Protein AF-A0A843KDJ3-F1 (afdb_monomer)

Radius of gyration: 15.64 Å; Cα contacts (8 Å, |Δi|>4): 284; chains: 1; bounding box: 40×39×41 Å

Nearest PDB structures (foldseek):
  7rrm-assembly2_B-2  TM=6.024E-01  e=5.626E-03  Homo sapiens
  3afg-assembly2_B  TM=5.217E-01  e=8.718E-03  Thermococcus kodakarensis
  7wim-assembly3_N  TM=4.306E-01  e=3.071E-02  Arabidopsis thaliana
  6q67-assembly1_A  TM=4.105E-01  e=1.770E-01  Sus scrofa
  6hmv-assembly1_A  TM=2.106E-01  e=2.204E-01  Homo sapiens

Sequence (129 aa):
MTEKIDWIVNAKVAGGPDVKAGDSLIVEAYDKIDVSVPKNGNIDVDLQPGALSQVYFLLISASDKSMYSNLTYKPLNGDSIKLDAPLILIGNGAISLLTSANKINFANASTTDDADLSILIGRKAVVPP

Foldseek 3Di:
DWDKDWDKDWDDDVVDDIDIDIDIATFPDKDKDKDWADAQGKDKDQRDPDWLLFWFKKKKAWPDLVQLVFKWKAAPPGDIGRSNGIDIAGGPVSSCVNPRGSMMMMHGNHNPDIIIMIMMIGTHDPPDD

Mean predicted aligned error: 5.52 Å

Structure (mmCIF, N/CA/C/O backbone):
data_AF-A0A843KDJ3-F1
#
_entry.id   AF-A0A843KDJ3-F1
#
loop_
_atom_site.group_PDB
_atom_site.id
_atom_site.type_symbol
_atom_site.label_atom_id
_atom_site.label_alt_id
_atom_site.label_comp_id
_atom_site.label_asym_id
_atom_site.label_entity_id
_atom_site.label_seq_id
_atom_site.pdbx_PDB_ins_code
_atom_site.Cartn_x
_atom_site.Cartn_y
_atom_site.Cartn_z
_atom_site.occupancy
_atom_site.B_iso_or_equiv
_atom_site.auth_seq_id
_atom_site.auth_comp_id
_atom_site.auth_asym_id
_atom_site.auth_atom_id
_atom_site.pdbx_PDB_model_num
ATOM 1 N N . MET A 1 1 ? -4.714 4.151 25.257 1.00 59.78 1 MET A N 1
ATOM 2 C CA . MET A 1 1 ? -5.023 5.528 24.820 1.00 59.78 1 MET A CA 1
ATOM 3 C C . MET A 1 1 ? -5.650 5.413 23.451 1.00 59.78 1 MET A C 1
ATOM 5 O O . MET A 1 1 ? -5.253 4.527 22.711 1.00 59.78 1 MET A O 1
ATOM 9 N N . THR A 1 2 ? -6.665 6.215 23.158 1.00 67.88 2 THR A N 1
ATOM 10 C CA . THR A 1 2 ? -7.298 6.214 21.840 1.00 67.88 2 THR A CA 1
ATOM 11 C C . THR A 1 2 ? -6.446 7.055 20.898 1.00 67.88 2 THR A C 1
ATOM 13 O O . THR A 1 2 ? -6.212 8.227 21.182 1.00 67.88 2 THR A O 1
ATOM 16 N N . GLU A 1 3 ? -5.971 6.456 19.814 1.00 84.12 3 GLU A N 1
ATOM 17 C CA . GLU A 1 3 ? -5.159 7.103 18.785 1.00 84.12 3 GLU A CA 1
ATOM 18 C C . GLU A 1 3 ? -6.050 7.562 17.619 1.00 84.12 3 GLU A C 1
ATOM 20 O O . GLU A 1 3 ? -7.211 7.151 17.486 1.00 84.12 3 GLU A O 1
ATOM 25 N N . LYS A 1 4 ? -5.524 8.438 16.759 1.00 87.94 4 LYS A N 1
ATOM 26 C CA . LYS A 1 4 ? -6.282 9.014 15.642 1.00 87.94 4 LYS A CA 1
ATOM 27 C C . LYS A 1 4 ? -5.456 9.044 14.361 1.00 87.94 4 LYS A C 1
ATOM 29 O O . LYS A 1 4 ? -4.325 9.520 14.367 1.00 87.94 4 LYS A O 1
ATOM 34 N N . ILE A 1 5 ? -6.049 8.589 13.259 1.00 88.56 5 ILE A N 1
ATOM 35 C CA . ILE A 1 5 ? -5.510 8.756 11.906 1.00 88.56 5 ILE A CA 1
ATOM 36 C C . ILE A 1 5 ? -6.409 9.726 11.151 1.00 88.56 5 ILE A C 1
ATOM 38 O O . ILE A 1 5 ? -7.569 9.424 10.879 1.00 88.56 5 ILE A O 1
ATOM 42 N N . ASP A 1 6 ? -5.856 10.878 10.792 1.00 92.25 6 ASP A N 1
ATOM 43 C CA . ASP A 1 6 ? -6.492 11.833 9.891 1.00 92.25 6 ASP A CA 1
ATOM 44 C C . ASP A 1 6 ? -6.019 11.567 8.462 1.00 92.25 6 ASP A C 1
ATOM 46 O O . ASP A 1 6 ? -4.819 11.615 8.182 1.00 92.25 6 ASP A O 1
ATOM 50 N N . TRP A 1 7 ? -6.948 11.266 7.552 1.00 92.25 7 TRP A N 1
ATOM 51 C CA . TRP A 1 7 ? -6.625 10.968 6.157 1.00 92.25 7 TRP A CA 1
ATOM 52 C C . TRP A 1 7 ? -7.368 11.899 5.204 1.00 92.25 7 TRP A C 1
ATOM 54 O O . TRP A 1 7 ? -8.517 12.274 5.433 1.00 92.25 7 TRP A O 1
ATOM 64 N N . ILE A 1 8 ? -6.697 12.269 4.113 1.00 94.06 8 ILE A N 1
ATOM 65 C CA . ILE A 1 8 ? -7.254 13.087 3.035 1.00 94.06 8 ILE A CA 1
ATOM 66 C C . ILE A 1 8 ? -6.733 12.540 1.706 1.00 94.06 8 ILE A C 1
ATOM 68 O O . ILE A 1 8 ? -5.526 12.430 1.499 1.00 94.06 8 ILE A O 1
ATOM 72 N N . VAL A 1 9 ? -7.647 12.246 0.788 1.00 92.62 9 VAL A N 1
ATOM 73 C CA . VAL A 1 9 ? -7.370 11.939 -0.616 1.00 92.62 9 VAL A CA 1
ATOM 74 C C . VAL A 1 9 ? -7.901 13.080 -1.470 1.00 92.62 9 VAL A C 1
ATOM 76 O O . VAL A 1 9 ? -9.034 13.534 -1.309 1.00 92.62 9 VAL A O 1
ATOM 79 N N . ASN A 1 10 ? -7.067 13.551 -2.389 1.00 94.88 10 ASN A N 1
ATOM 80 C CA . ASN A 1 10 ? -7.374 14.669 -3.266 1.00 94.88 10 ASN A CA 1
ATOM 81 C C . ASN A 1 10 ? -6.980 14.305 -4.697 1.00 94.88 10 ASN A C 1
ATOM 83 O O . ASN A 1 10 ? -5.792 14.218 -5.011 1.00 94.88 10 ASN A O 1
ATOM 87 N N . ALA A 1 11 ? -7.978 14.086 -5.546 1.00 93.44 11 ALA A N 1
ATOM 88 C CA . ALA A 1 11 ? -7.801 13.781 -6.955 1.00 93.44 11 ALA A CA 1
ATOM 89 C C . ALA A 1 11 ? -8.204 15.002 -7.785 1.00 93.44 11 ALA A C 1
ATOM 91 O O . ALA A 1 11 ? -9.360 15.428 -7.770 1.00 93.44 11 ALA A O 1
ATOM 92 N N . LYS A 1 12 ? -7.240 15.562 -8.520 1.00 96.06 12 LYS A N 1
ATOM 93 C CA . LYS A 1 12 ? -7.453 16.73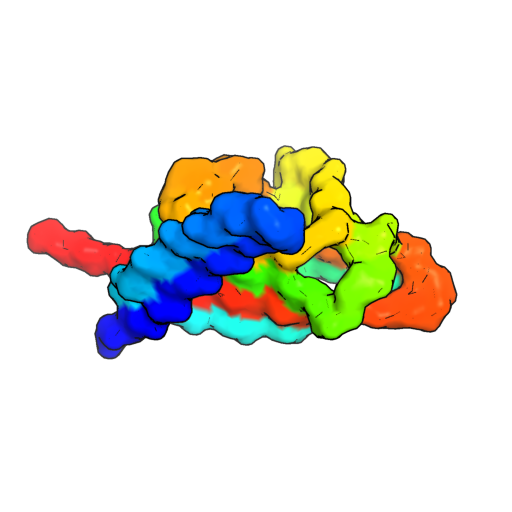8 -9.367 1.00 96.06 12 LYS A CA 1
ATOM 94 C C . LYS A 1 12 ? -7.145 16.422 -10.813 1.00 96.06 12 LYS A C 1
ATOM 96 O O . LYS A 1 12 ? -6.046 15.970 -11.129 1.00 96.06 12 LYS A O 1
ATOM 101 N N . VAL A 1 13 ? -8.088 16.738 -11.688 1.00 95.25 13 VAL A N 1
ATOM 102 C CA . VAL A 1 13 ? -7.870 16.704 -13.133 1.00 95.25 13 VAL A CA 1
ATOM 103 C C . VAL A 1 13 ? -7.454 18.101 -13.590 1.00 95.25 13 VAL A C 1
ATOM 105 O O . VAL A 1 13 ? -8.107 19.088 -13.251 1.00 95.25 13 VAL A O 1
ATOM 108 N N . ALA A 1 14 ? -6.362 18.210 -14.350 1.00 95.12 14 ALA A N 1
ATOM 109 C CA . ALA A 1 14 ? -5.911 19.493 -14.887 1.00 95.12 14 ALA A CA 1
ATOM 110 C C . ALA A 1 14 ? -7.001 20.117 -15.781 1.00 95.12 14 ALA A C 1
ATOM 112 O O . ALA A 1 14 ? -7.440 19.496 -16.745 1.00 95.12 14 ALA A O 1
ATOM 113 N N . GLY A 1 15 ? -7.458 21.328 -15.438 1.00 94.19 15 GLY A N 1
ATOM 114 C CA . GLY A 1 15 ? -8.568 22.003 -16.128 1.00 94.19 15 GLY A CA 1
ATOM 115 C C . GLY A 1 15 ? -9.948 21.373 -15.897 1.00 94.19 15 GLY A C 1
ATOM 116 O O . GLY A 1 15 ? -10.897 21.720 -16.594 1.00 94.19 15 GLY A O 1
ATOM 117 N N . GLY A 1 16 ? -10.063 20.446 -14.944 1.00 93.00 16 GLY A N 1
ATOM 118 C CA . GLY A 1 16 ? -11.264 19.660 -14.696 1.00 93.00 16 GLY A CA 1
ATOM 119 C C . GLY A 1 16 ? -11.673 19.628 -13.219 1.00 93.00 16 GLY A C 1
ATOM 120 O O . GLY A 1 16 ? -11.318 20.528 -12.453 1.00 93.00 16 GLY A O 1
ATOM 121 N N . PRO A 1 17 ? -12.456 18.610 -12.815 1.00 94.31 17 PRO A N 1
ATOM 122 C CA . PRO A 1 17 ? -12.980 18.508 -11.460 1.00 94.31 17 PRO A CA 1
ATOM 123 C C . PRO A 1 17 ? -11.894 18.234 -10.411 1.00 94.31 17 PRO A C 1
ATOM 125 O O . PRO A 1 17 ? -10.859 17.614 -10.673 1.00 94.31 17 PRO A O 1
ATOM 128 N N . ASP A 1 18 ? -12.192 18.688 -9.196 1.00 96.56 18 ASP A N 1
ATOM 129 C CA . ASP A 1 18 ? -11.436 18.455 -7.968 1.00 96.56 18 ASP A CA 1
ATOM 130 C C . ASP A 1 18 ? -12.329 17.622 -7.037 1.00 96.56 18 ASP A C 1
ATOM 132 O O . ASP A 1 18 ? -13.387 18.090 -6.605 1.00 96.56 18 ASP A O 1
ATOM 136 N N . VAL A 1 19 ? -11.936 16.371 -6.785 1.00 96.69 19 VAL A N 1
ATOM 137 C CA . VAL A 1 19 ? -12.658 15.444 -5.907 1.00 96.69 19 VAL A CA 1
ATOM 138 C C . VAL A 1 19 ? -11.815 15.190 -4.668 1.00 96.69 19 VAL A C 1
ATOM 140 O O . VAL A 1 19 ? -10.673 14.732 -4.752 1.00 96.69 19 VAL A O 1
ATOM 143 N N . LYS A 1 20 ? -12.404 15.459 -3.504 1.00 95.50 20 LYS A N 1
ATOM 144 C CA . LYS A 1 20 ? -11.772 15.262 -2.201 1.00 95.50 20 LYS A CA 1
ATOM 145 C C . LYS A 1 20 ? -12.603 14.328 -1.346 1.00 95.50 20 LYS A C 1
ATOM 147 O O . LYS A 1 20 ? -13.825 14.438 -1.308 1.00 95.50 20 LYS A O 1
ATOM 152 N N . ALA A 1 21 ? -11.911 13.466 -0.623 1.00 94.12 21 ALA A N 1
ATOM 153 C CA . ALA A 1 21 ? -12.461 12.664 0.454 1.00 94.12 21 ALA A CA 1
ATOM 154 C C . ALA A 1 21 ? -11.491 12.735 1.631 1.00 94.12 21 ALA A C 1
ATOM 156 O O . ALA A 1 21 ? -10.279 12.786 1.433 1.00 94.12 21 ALA A O 1
ATOM 157 N N . GLY A 1 22 ? -12.003 12.757 2.849 1.00 93.06 22 GLY A N 1
ATOM 158 C CA . GLY A 1 22 ? -11.171 12.759 4.040 1.00 93.06 22 GLY A CA 1
ATOM 159 C C . GLY A 1 22 ? -12.016 12.562 5.277 1.00 93.06 22 GL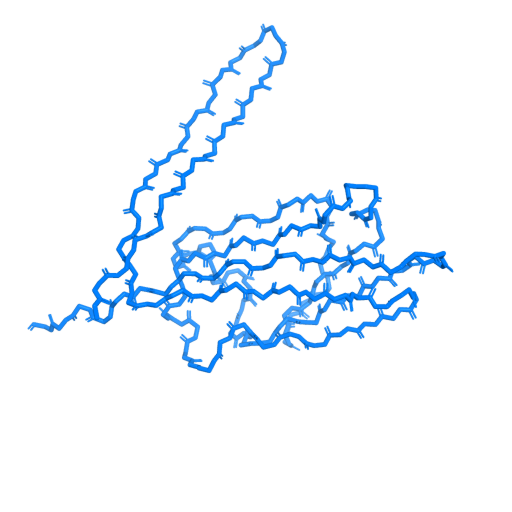Y A C 1
ATOM 160 O O . GLY A 1 22 ? -13.183 12.956 5.289 1.00 93.06 22 GLY A O 1
ATOM 161 N N . ASP A 1 23 ? -11.432 11.931 6.285 1.00 91.94 23 ASP A N 1
ATOM 162 C CA . ASP A 1 23 ? -12.088 11.677 7.561 1.00 91.94 23 ASP A CA 1
ATOM 163 C C . ASP A 1 23 ? -11.051 11.435 8.669 1.00 91.94 23 ASP A C 1
ATOM 165 O O . ASP A 1 23 ? -9.845 11.303 8.430 1.00 91.94 23 ASP A O 1
ATOM 169 N N . SER A 1 24 ? -11.550 11.362 9.894 1.00 89.94 24 SER A N 1
ATOM 170 C CA . SER A 1 24 ? -10.823 11.052 11.110 1.00 89.94 24 SER A CA 1
ATOM 171 C C . SER A 1 24 ? -11.170 9.645 11.588 1.00 89.94 24 SER A C 1
ATOM 173 O O . SER A 1 24 ? -12.286 9.382 12.034 1.00 89.94 24 SER A O 1
ATOM 175 N N . LEU A 1 25 ? -10.199 8.736 11.568 1.00 86.69 25 LEU A N 1
ATOM 176 C CA . LEU A 1 25 ? -10.364 7.379 12.078 1.00 86.69 25 LEU A CA 1
ATOM 177 C C . LEU A 1 25 ? -9.845 7.282 13.507 1.00 86.69 25 LEU A C 1
ATOM 179 O O . LEU A 1 25 ? -8.659 7.480 13.769 1.00 86.69 25 LEU A O 1
ATOM 183 N N . ILE A 1 26 ? -10.741 6.927 14.423 1.00 85.19 26 ILE A N 1
ATOM 184 C CA . ILE A 1 26 ? -10.370 6.528 15.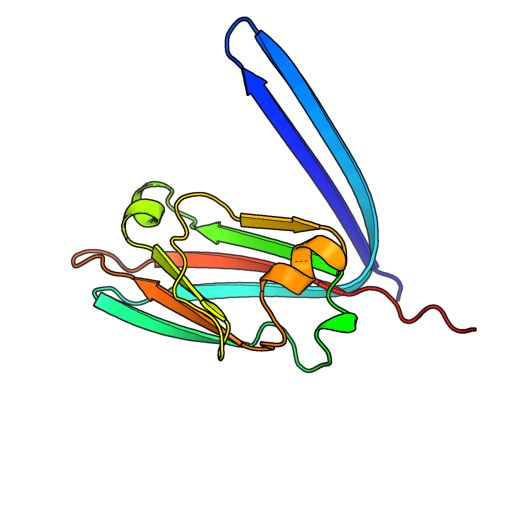777 1.00 85.19 26 ILE A CA 1
ATOM 185 C C . ILE A 1 26 ? -9.795 5.110 15.723 1.00 85.19 26 ILE A C 1
ATOM 187 O O . ILE A 1 26 ? -10.482 4.168 15.315 1.00 85.19 26 ILE A O 1
ATOM 191 N N . VAL A 1 27 ? -8.541 4.962 16.145 1.00 84.44 27 VAL A N 1
ATOM 192 C CA . VAL A 1 27 ? -7.815 3.690 16.149 1.00 84.44 27 VAL A CA 1
ATOM 193 C C . VAL A 1 27 ? -7.329 3.361 17.557 1.00 84.44 27 VAL A C 1
ATOM 195 O O . VAL A 1 27 ? -7.030 4.245 18.354 1.00 84.44 27 VAL A O 1
ATOM 198 N N . GLU A 1 28 ? -7.279 2.080 17.901 1.00 85.56 28 GLU A N 1
ATOM 199 C CA . GLU A 1 28 ? -6.691 1.653 19.181 1.00 85.56 28 GLU A CA 1
ATOM 200 C C . GLU A 1 28 ? -5.170 1.609 19.102 1.00 85.56 28 GLU A C 1
ATOM 202 O O . GLU A 1 28 ? -4.486 1.921 20.072 1.00 85.56 28 GLU A O 1
ATOM 207 N N . ALA A 1 29 ? -4.648 1.270 17.926 1.00 85.94 29 ALA A N 1
ATOM 208 C CA . ALA A 1 29 ? -3.231 1.329 17.648 1.00 85.94 29 ALA A CA 1
ATOM 209 C C . ALA A 1 29 ? -2.992 1.466 16.143 1.00 85.94 29 ALA A C 1
ATOM 211 O O . ALA A 1 29 ? -3.777 0.985 15.319 1.00 85.94 29 ALA A O 1
ATOM 212 N N . TYR A 1 30 ? -1.858 2.052 15.790 1.00 89.25 30 TYR A N 1
ATOM 213 C CA . TYR A 1 30 ? -1.352 2.111 14.426 1.00 89.25 30 TYR A CA 1
ATOM 214 C C . TYR A 1 30 ? 0.084 1.598 14.398 1.00 89.25 30 TYR A C 1
ATOM 216 O O . TYR A 1 30 ? 0.776 1.689 15.408 1.00 89.25 30 TYR A O 1
ATOM 224 N N . ASP A 1 31 ? 0.507 1.066 13.258 1.00 89.12 31 ASP A N 1
ATOM 225 C CA . ASP A 1 31 ? 1.901 0.705 13.009 1.00 89.12 31 ASP A CA 1
ATOM 226 C C . ASP A 1 31 ? 2.369 1.394 11.730 1.00 89.12 31 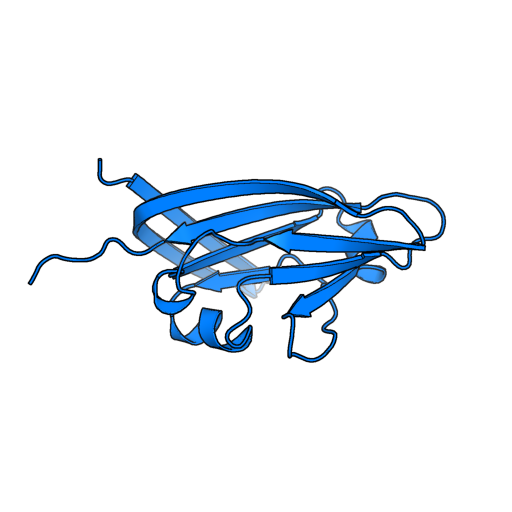ASP A C 1
ATOM 228 O O . ASP A 1 31 ? 1.637 1.450 10.737 1.00 89.12 31 ASP A O 1
ATOM 232 N N . LYS A 1 32 ? 3.601 1.903 11.755 1.00 92.62 32 LYS A N 1
ATOM 233 C CA . LYS A 1 32 ? 4.336 2.297 10.555 1.00 92.62 32 LYS A CA 1
ATOM 234 C C . LYS A 1 32 ? 5.486 1.322 10.374 1.00 92.62 32 LYS A C 1
ATOM 236 O O . LYS A 1 32 ? 6.310 1.176 11.274 1.00 92.62 32 LYS A O 1
ATOM 241 N N . ILE A 1 33 ? 5.532 0.679 9.219 1.00 93.56 33 ILE A N 1
ATOM 242 C CA . ILE A 1 33 ? 6.571 -0.272 8.852 1.00 93.56 33 ILE A CA 1
ATOM 243 C C . ILE A 1 33 ? 7.293 0.304 7.643 1.00 93.56 33 ILE A C 1
ATOM 245 O O . ILE A 1 33 ? 6.677 0.543 6.606 1.00 93.56 33 ILE A O 1
ATOM 249 N N . ASP A 1 34 ? 8.589 0.541 7.788 1.00 96.00 34 ASP A N 1
ATOM 250 C CA . ASP A 1 34 ? 9.460 0.896 6.675 1.00 96.00 34 ASP A CA 1
ATOM 251 C C . ASP A 1 34 ? 10.275 -0.347 6.309 1.00 96.00 34 ASP A C 1
ATOM 253 O O . ASP A 1 34 ? 10.911 -0.955 7.174 1.00 96.00 34 ASP A O 1
ATOM 257 N N . VAL A 1 35 ? 10.213 -0.760 5.045 1.00 95.25 35 VAL A N 1
ATOM 258 C CA . VAL A 1 35 ? 10.882 -1.971 4.553 1.00 95.25 35 VAL A CA 1
ATOM 259 C C . VAL A 1 35 ? 11.661 -1.665 3.288 1.00 95.25 35 VAL A C 1
ATOM 261 O O . VAL A 1 35 ? 11.204 -0.889 2.456 1.00 95.25 35 VAL A O 1
ATOM 264 N N . SER A 1 36 ? 12.810 -2.314 3.128 1.00 97.38 36 SER A N 1
ATOM 265 C CA . SER A 1 36 ? 13.585 -2.267 1.891 1.00 97.38 36 SER A CA 1
ATOM 266 C C . SER A 1 36 ? 13.446 -3.609 1.181 1.00 97.38 36 SER A C 1
ATOM 268 O O . SER A 1 36 ? 13.866 -4.644 1.706 1.00 97.38 36 SER A O 1
ATOM 270 N N . VAL A 1 37 ? 12.778 -3.613 0.027 1.00 97.44 37 VAL A N 1
ATOM 271 C CA . VAL A 1 37 ? 12.610 -4.805 -0.806 1.00 97.44 37 VAL A CA 1
ATOM 272 C C . VAL A 1 37 ? 13.840 -4.918 -1.706 1.00 97.44 37 VAL A C 1
ATOM 274 O O . VAL A 1 37 ? 14.009 -4.080 -2.602 1.00 97.44 37 VAL A O 1
ATOM 277 N N . PRO A 1 38 ? 14.697 -5.933 -1.505 1.00 97.81 38 PRO A N 1
ATOM 278 C CA . PRO A 1 38 ? 15.943 -6.040 -2.247 1.00 97.81 38 PRO A CA 1
ATOM 279 C C . PRO A 1 38 ? 15.673 -6.174 -3.745 1.00 97.81 38 PRO A C 1
ATOM 281 O O . PRO A 1 38 ? 14.692 -6.802 -4.161 1.00 97.81 38 PRO A O 1
ATOM 284 N N . LYS A 1 39 ? 16.554 -5.603 -4.563 1.00 97.31 39 LYS A N 1
ATOM 285 C CA . LYS A 1 39 ? 16.528 -5.750 -6.019 1.00 97.31 39 LYS A CA 1
ATOM 286 C C . LYS A 1 39 ? 16.529 -7.221 -6.425 1.00 97.31 39 LYS A C 1
ATOM 288 O O . LYS A 1 39 ? 17.242 -8.041 -5.842 1.00 97.31 39 LYS A O 1
ATOM 293 N N . ASN A 1 40 ? 15.748 -7.546 -7.450 1.00 96.62 40 ASN A N 1
ATOM 294 C CA . ASN A 1 40 ? 15.511 -8.907 -7.926 1.00 96.62 40 ASN A CA 1
ATOM 295 C C . ASN A 1 40 ? 15.181 -9.883 -6.778 1.00 96.62 40 ASN A C 1
ATOM 297 O O . ASN A 1 40 ? 15.680 -11.011 -6.728 1.00 96.62 40 ASN A O 1
ATOM 301 N N . GLY A 1 41 ? 14.390 -9.412 -5.818 1.00 96.62 41 GLY A N 1
ATOM 302 C CA . GLY A 1 41 ? 14.148 -10.097 -4.560 1.00 96.62 41 GLY A CA 1
ATOM 303 C C . GLY A 1 41 ? 12.749 -9.847 -4.022 1.00 96.62 41 GLY A C 1
ATOM 304 O O . GLY A 1 41 ? 11.9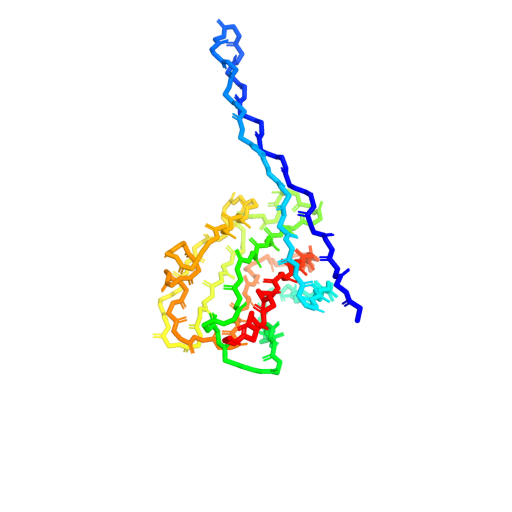22 -9.163 -4.629 1.00 96.62 41 GLY A O 1
ATOM 305 N N . ASN A 1 42 ? 12.470 -10.459 -2.877 1.00 96.75 42 ASN A N 1
ATOM 306 C CA . ASN A 1 42 ? 11.204 -10.318 -2.183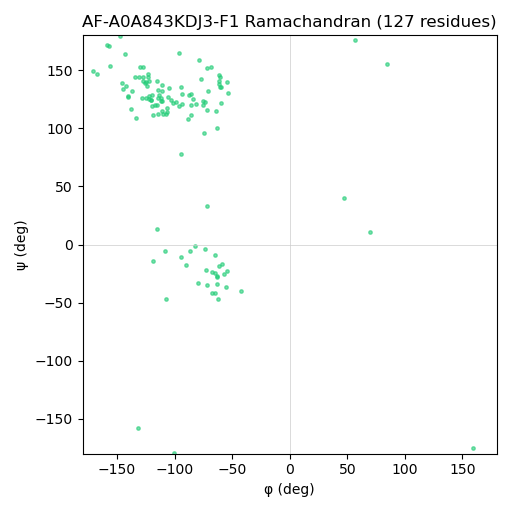 1.00 96.75 42 ASN A CA 1
ATOM 307 C C . ASN A 1 42 ? 11.405 -10.294 -0.667 1.00 96.75 42 ASN A C 1
ATOM 309 O O . ASN A 1 42 ? 12.466 -10.653 -0.155 1.00 96.75 42 ASN A O 1
ATOM 313 N N . ILE A 1 4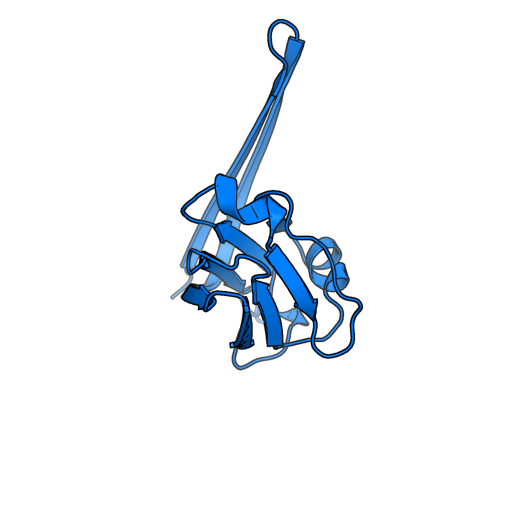3 ? 10.377 -9.834 0.035 1.00 95.31 43 ILE A N 1
ATOM 314 C CA . ILE A 1 43 ? 10.325 -9.816 1.490 1.00 95.31 43 ILE A CA 1
ATOM 315 C C . ILE A 1 43 ? 8.894 -10.061 1.957 1.00 95.31 43 ILE A C 1
ATOM 317 O O . ILE A 1 43 ? 7.941 -9.526 1.388 1.00 95.31 43 ILE A O 1
ATOM 321 N N . ASP A 1 44 ? 8.751 -10.863 3.007 1.00 92.75 44 ASP A N 1
ATOM 322 C CA . ASP A 1 44 ? 7.489 -11.004 3.722 1.00 92.75 44 ASP A CA 1
ATOM 323 C C . ASP A 1 44 ? 7.396 -9.932 4.800 1.00 92.75 44 ASP A C 1
ATOM 325 O O . ASP A 1 44 ? 8.291 -9.789 5.634 1.00 92.75 44 ASP A O 1
ATOM 329 N N . VAL A 1 45 ? 6.286 -9.205 4.800 1.00 90.56 45 VAL A N 1
ATOM 330 C CA . VAL A 1 45 ? 5.980 -8.195 5.807 1.00 90.56 45 VAL A CA 1
ATOM 331 C C . VAL A 1 45 ? 4.754 -8.630 6.584 1.00 90.56 45 VAL A C 1
ATOM 333 O O . VAL A 1 45 ? 3.668 -8.799 6.025 1.00 90.56 45 VAL A O 1
ATOM 336 N N . ASP A 1 46 ? 4.935 -8.792 7.889 1.00 87.69 46 ASP A N 1
ATOM 337 C CA . ASP A 1 46 ? 3.843 -8.947 8.839 1.00 87.69 46 ASP A CA 1
ATOM 338 C C . ASP A 1 46 ? 3.131 -7.604 9.012 1.00 87.69 46 ASP A C 1
ATOM 340 O O . ASP A 1 46 ? 3.713 -6.640 9.502 1.00 87.69 46 ASP A O 1
ATOM 344 N N . LEU A 1 47 ? 1.863 -7.535 8.610 1.00 79.56 47 LEU A N 1
ATOM 345 C CA . LEU A 1 47 ? 1.055 -6.326 8.762 1.00 79.56 47 LEU A CA 1
ATOM 346 C C . LEU A 1 47 ? 0.678 -6.078 10.224 1.00 79.56 47 LEU A C 1
ATOM 348 O O . LEU A 1 47 ? 0.555 -4.938 10.651 1.00 79.56 47 LEU A O 1
ATOM 352 N N . GLN A 1 48 ? 0.444 -7.134 11.002 1.00 71.00 48 GLN A N 1
ATOM 353 C CA . GLN A 1 48 ? 0.074 -6.994 12.405 1.00 71.00 48 GLN A CA 1
ATOM 354 C C . GLN A 1 48 ? 0.165 -8.345 13.138 1.00 71.00 48 GLN A C 1
ATOM 356 O O . GLN A 1 48 ? -0.239 -9.374 12.590 1.00 71.00 48 GLN A O 1
ATOM 361 N N . PRO A 1 49 ? 0.531 -8.348 14.433 1.00 56.97 49 PRO A N 1
ATOM 362 C CA . PRO A 1 49 ? 0.152 -9.421 15.347 1.00 56.97 49 PRO A CA 1
ATOM 363 C C . PRO A 1 49 ? -1.343 -9.288 15.720 1.00 56.97 49 PRO A C 1
ATOM 365 O O . PRO A 1 49 ? -1.716 -8.463 16.552 1.00 56.97 49 PRO A O 1
ATOM 368 N N . GLY A 1 50 ? -2.247 -10.009 15.044 1.00 63.69 50 GLY A N 1
ATOM 369 C CA . GLY A 1 50 ? -3.694 -9.930 15.322 1.00 63.69 50 GLY A CA 1
ATOM 370 C C . GLY A 1 50 ? -4.602 -10.405 14.186 1.00 63.69 50 GLY A C 1
ATOM 371 O O . GLY A 1 50 ? -4.133 -10.926 13.178 1.00 63.69 50 GLY A O 1
ATOM 372 N N . ALA A 1 51 ? -5.917 -10.256 14.359 1.00 65.19 51 ALA A N 1
ATOM 373 C CA . ALA A 1 51 ? -6.892 -10.611 13.330 1.00 65.19 51 ALA A CA 1
ATOM 374 C C . ALA A 1 51 ? -7.091 -9.443 12.352 1.00 65.19 51 ALA A C 1
ATOM 376 O O . ALA A 1 51 ? -7.411 -8.332 12.775 1.00 65.19 51 ALA A O 1
ATOM 377 N N . LEU A 1 52 ? -7.003 -9.697 11.042 1.00 67.75 52 LEU A N 1
ATOM 378 C CA . LEU A 1 52 ? -7.247 -8.682 10.002 1.00 67.75 52 LEU A CA 1
ATOM 379 C C . LEU A 1 52 ? -8.596 -7.972 10.092 1.00 67.75 52 LEU A C 1
ATOM 381 O O . LEU A 1 52 ? -8.724 -6.859 9.596 1.00 67.75 52 LEU A O 1
ATOM 385 N N . SER A 1 53 ? -9.598 -8.579 10.732 1.00 68.25 53 SER A N 1
ATOM 386 C CA . SER A 1 53 ? -10.896 -7.940 10.977 1.00 68.25 53 SER A CA 1
ATOM 387 C C . SER A 1 53 ? -10.790 -6.639 11.783 1.00 68.25 53 SER A C 1
ATOM 389 O O . SER A 1 53 ? -11.749 -5.867 11.820 1.00 68.25 53 SER A O 1
ATOM 391 N N . GLN A 1 54 ? -9.651 -6.411 12.444 1.00 76.75 54 GLN A N 1
ATOM 392 C CA . GLN A 1 54 ? -9.343 -5.194 13.185 1.00 76.75 54 GLN A CA 1
ATOM 393 C C . GLN A 1 54 ? -8.646 -4.133 12.325 1.00 76.75 54 GLN A C 1
ATOM 395 O O . GLN A 1 54 ? -8.649 -2.971 12.716 1.00 76.75 54 GLN A O 1
ATOM 400 N N . VAL A 1 55 ? -8.072 -4.476 11.167 1.00 84.06 55 VAL A N 1
ATOM 401 C CA . VAL A 1 55 ? -7.426 -3.496 10.283 1.00 84.06 55 VAL A CA 1
ATOM 402 C C . VAL A 1 55 ? -8.500 -2.698 9.548 1.00 84.06 55 VAL A C 1
ATOM 404 O O . VAL A 1 55 ? -9.351 -3.258 8.859 1.00 84.06 55 VAL A O 1
ATOM 407 N N . TYR A 1 56 ? -8.457 -1.377 9.700 1.00 85.88 56 TYR A N 1
ATOM 408 C CA . TYR A 1 56 ? -9.438 -0.445 9.132 1.00 85.88 56 TYR A CA 1
ATOM 409 C C . TYR A 1 56 ? -8.815 0.549 8.149 1.00 85.88 56 TYR A C 1
ATOM 411 O O . TYR A 1 56 ? -9.528 1.227 7.411 1.00 85.88 56 TYR A O 1
ATOM 419 N N . PHE A 1 57 ? -7.491 0.658 8.150 1.00 90.44 57 PHE A N 1
ATOM 420 C CA . PHE A 1 57 ? -6.744 1.561 7.292 1.00 90.44 57 PHE A CA 1
ATOM 421 C C . PHE A 1 57 ? -5.435 0.896 6.885 1.00 90.44 57 PHE A C 1
ATOM 423 O O . PHE A 1 57 ? -4.731 0.354 7.737 1.00 90.44 57 PHE A O 1
ATOM 430 N N . LEU A 1 58 ? -5.104 0.967 5.602 1.00 92.00 58 LEU A N 1
ATOM 431 C CA . LEU A 1 58 ? -3.815 0.558 5.069 1.00 92.00 58 LEU A CA 1
ATOM 432 C C . LEU A 1 58 ? -3.386 1.548 3.991 1.00 92.00 58 LEU A C 1
ATOM 434 O O . LEU A 1 58 ? -4.125 1.798 3.042 1.00 92.00 58 LEU A O 1
ATOM 438 N N . LEU A 1 59 ? -2.173 2.064 4.117 1.00 94.44 59 LEU A N 1
ATOM 439 C CA . LEU A 1 59 ? -1.483 2.806 3.074 1.00 94.44 59 LEU A CA 1
ATOM 440 C C . LEU A 1 59 ? -0.159 2.105 2.792 1.00 94.44 59 LEU A C 1
ATOM 442 O O . LEU A 1 59 ? 0.614 1.876 3.715 1.00 94.44 59 LEU A O 1
ATOM 446 N N . ILE A 1 60 ? 0.105 1.799 1.527 1.00 95.19 60 ILE A N 1
ATOM 447 C CA . ILE A 1 60 ? 1.387 1.290 1.043 1.00 95.19 60 ILE A CA 1
ATOM 448 C C . ILE A 1 60 ? 1.899 2.279 0.005 1.00 95.19 60 ILE A C 1
ATOM 450 O O . ILE A 1 60 ? 1.221 2.553 -0.988 1.00 95.19 60 ILE A O 1
ATOM 454 N N . SER A 1 61 ? 3.104 2.799 0.207 1.00 96.75 61 SER A N 1
ATOM 455 C CA . SER A 1 61 ? 3.739 3.705 -0.747 1.00 96.75 61 SER A CA 1
ATOM 456 C C . SER A 1 61 ? 5.235 3.454 -0.845 1.00 96.75 61 SER A C 1
ATOM 458 O O . SER A 1 61 ? 5.901 3.339 0.179 1.00 96.75 61 SER A O 1
ATOM 460 N N . ALA A 1 62 ? 5.763 3.448 -2.063 1.00 96.50 62 ALA A N 1
ATOM 461 C CA . ALA A 1 62 ? 7.192 3.537 -2.318 1.00 96.50 62 ALA A CA 1
ATOM 462 C C . ALA A 1 62 ? 7.691 4.979 -2.150 1.00 96.50 62 ALA A C 1
ATOM 464 O O . ALA A 1 62 ? 6.995 5.930 -2.532 1.00 96.50 62 ALA A O 1
ATOM 465 N N . SER A 1 63 ? 8.897 5.129 -1.603 1.00 94.50 63 SER A N 1
ATOM 466 C CA . SER A 1 63 ? 9.587 6.418 -1.470 1.00 94.50 63 SER A CA 1
ATOM 467 C C . SER A 1 63 ? 9.937 7.017 -2.840 1.00 94.50 63 SER A C 1
ATOM 469 O O . SER A 1 63 ? 9.716 8.209 -3.068 1.00 94.50 63 SER A O 1
ATOM 471 N N . ASP A 1 64 ? 10.396 6.179 -3.774 1.00 93.88 64 ASP A N 1
ATOM 472 C CA . ASP A 1 64 ? 10.608 6.519 -5.179 1.00 93.88 64 ASP A CA 1
ATOM 473 C C . ASP A 1 64 ? 9.466 5.986 -6.058 1.00 93.88 64 ASP A C 1
ATOM 475 O O . ASP A 1 64 ? 9.201 4.787 -6.151 1.00 93.88 64 ASP A O 1
ATOM 479 N N . LYS A 1 65 ? 8.807 6.905 -6.769 1.00 93.00 65 LYS A N 1
ATOM 480 C CA . LYS A 1 65 ? 7.707 6.592 -7.686 1.00 93.00 65 LYS A CA 1
ATOM 481 C C . LYS A 1 65 ? 8.157 5.803 -8.915 1.00 93.00 65 LYS A C 1
ATOM 483 O O . LYS A 1 65 ? 7.325 5.133 -9.524 1.00 93.00 65 LYS A O 1
ATOM 488 N N . SER A 1 66 ? 9.428 5.879 -9.304 1.00 94.06 66 SER A N 1
ATOM 489 C CA . SER A 1 66 ? 9.947 5.127 -10.452 1.00 94.06 66 SER A CA 1
ATOM 490 C C . SER A 1 66 ? 9.862 3.604 -10.228 1.00 94.06 66 SER A C 1
ATOM 492 O O . SER A 1 66 ? 9.635 2.834 -11.171 1.00 94.06 66 SER A O 1
ATOM 494 N N . MET A 1 67 ? 9.910 3.180 -8.958 1.00 94.56 67 MET A N 1
ATOM 495 C CA . MET A 1 67 ? 9.936 1.776 -8.545 1.00 94.56 67 MET A CA 1
ATOM 496 C C . MET A 1 67 ? 8.600 1.049 -8.711 1.00 94.56 67 MET A C 1
ATOM 498 O O . MET A 1 67 ? 8.600 -0.171 -8.866 1.00 94.56 67 MET A O 1
ATOM 502 N N . TYR A 1 68 ? 7.464 1.755 -8.760 1.00 95.62 68 TYR A N 1
ATOM 503 C CA . TYR A 1 68 ? 6.138 1.132 -8.925 1.00 95.62 68 TYR A CA 1
ATOM 504 C C . TYR A 1 68 ? 6.018 0.273 -10.196 1.00 95.62 68 TYR A C 1
ATOM 506 O O . TYR A 1 68 ? 5.241 -0.676 -10.265 1.00 95.62 68 TYR A O 1
ATOM 514 N N . SER A 1 69 ? 6.823 0.558 -11.222 1.00 94.94 69 SER A N 1
ATOM 515 C CA . SER A 1 69 ? 6.862 -0.263 -12.436 1.00 94.94 69 SER A CA 1
ATOM 516 C C . SER A 1 69 ? 7.333 -1.706 -12.184 1.00 94.94 69 SER A C 1
ATOM 518 O O . SER A 1 69 ? 6.892 -2.607 -12.903 1.00 94.94 69 SER A O 1
ATOM 520 N N . ASN A 1 70 ? 8.149 -1.913 -11.144 1.00 96.00 70 ASN A N 1
ATOM 521 C CA . ASN A 1 70 ? 8.811 -3.170 -10.789 1.00 96.00 70 ASN A CA 1
ATOM 522 C C . ASN A 1 70 ? 8.228 -3.845 -9.539 1.00 96.00 70 ASN A C 1
ATOM 524 O O . ASN A 1 70 ? 8.657 -4.946 -9.189 1.00 96.00 70 ASN A O 1
ATOM 528 N N . LEU A 1 71 ? 7.293 -3.189 -8.850 1.00 97.12 71 LEU A N 1
ATOM 529 C CA . LEU A 1 71 ? 6.766 -3.652 -7.574 1.00 97.12 71 LEU A CA 1
ATOM 530 C C . LEU A 1 71 ? 5.492 -4.473 -7.741 1.00 97.12 71 LEU A C 1
ATOM 532 O O . LEU A 1 71 ? 4.550 -4.109 -8.451 1.00 97.12 71 LEU A O 1
ATOM 536 N N . THR A 1 72 ? 5.447 -5.577 -7.011 1.00 96.94 72 THR A N 1
ATOM 537 C CA . THR A 1 72 ? 4.242 -6.383 -6.825 1.00 96.94 72 THR A CA 1
ATOM 538 C C . THR A 1 72 ? 4.040 -6.661 -5.346 1.00 96.94 72 THR A C 1
ATOM 540 O O 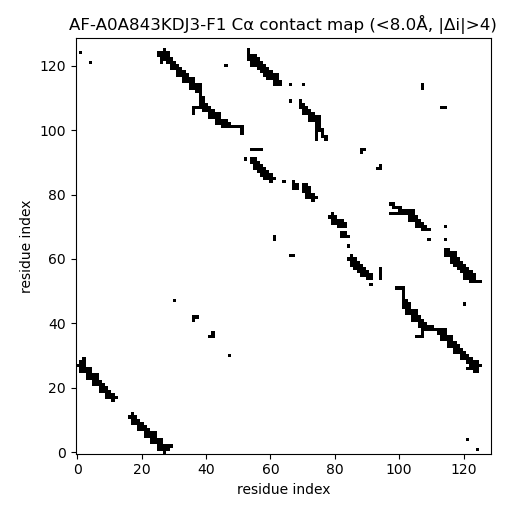. THR A 1 72 ? 4.995 -6.683 -4.566 1.00 96.94 72 THR A O 1
ATOM 543 N N . TYR A 1 73 ? 2.786 -6.856 -4.962 1.00 93.81 73 TYR A N 1
ATOM 544 C CA . TYR A 1 73 ? 2.407 -7.305 -3.635 1.00 93.81 73 TYR A CA 1
ATOM 545 C C . TYR A 1 73 ? 1.489 -8.514 -3.756 1.00 93.81 73 TYR A C 1
ATOM 547 O O . TYR A 1 73 ? 0.669 -8.614 -4.672 1.00 93.81 73 TYR A O 1
ATOM 555 N N . LYS A 1 74 ? 1.635 -9.447 -2.827 1.00 91.56 74 LYS A N 1
ATOM 556 C CA . LYS A 1 74 ? 0.867 -10.682 -2.792 1.00 91.56 74 LYS A CA 1
ATOM 557 C C . LYS A 1 74 ? 0.451 -10.968 -1.351 1.00 91.56 74 LYS A C 1
ATOM 559 O O . LYS A 1 74 ? 1.315 -11.217 -0.507 1.00 91.56 74 LYS A O 1
ATOM 564 N N . PRO A 1 75 ? -0.851 -10.974 -1.040 1.00 87.00 75 PRO A N 1
ATOM 565 C CA . PRO A 1 75 ? -1.323 -11.547 0.212 1.00 87.00 75 PRO A CA 1
ATOM 566 C C . PRO A 1 75 ? -0.956 -13.034 0.280 1.00 87.00 75 PRO A C 1
ATOM 568 O O . PRO A 1 75 ? -1.007 -13.713 -0.740 1.00 87.00 75 PRO A O 1
ATOM 571 N N . LEU A 1 76 ? -0.619 -13.566 1.457 1.00 76.44 76 LEU A N 1
ATOM 572 C CA . LEU A 1 76 ? -0.098 -14.936 1.640 1.00 76.44 76 LEU A CA 1
ATOM 573 C C . LEU A 1 76 ? -0.806 -16.036 0.809 1.00 76.44 76 LEU A C 1
ATOM 575 O O . LEU A 1 76 ? -0.135 -16.903 0.255 1.00 76.44 76 LEU A O 1
ATOM 579 N N . ASN A 1 77 ? -2.137 -15.969 0.678 1.00 75.44 77 ASN A N 1
ATOM 580 C CA . ASN A 1 77 ? -2.958 -16.921 -0.090 1.00 75.44 77 ASN A CA 1
ATOM 581 C C . ASN A 1 77 ? -3.659 -16.297 -1.314 1.00 75.44 77 ASN A C 1
ATOM 583 O O . ASN A 1 77 ? -4.595 -16.887 -1.849 1.00 75.44 77 ASN A O 1
ATOM 587 N N . GLY A 1 78 ? -3.258 -15.093 -1.718 1.00 81.19 78 GLY A N 1
ATOM 588 C CA . GLY A 1 78 ? -3.831 -14.361 -2.845 1.00 81.19 78 GLY A CA 1
ATOM 589 C C . GLY A 1 78 ? -2.985 -14.458 -4.109 1.00 81.19 78 GLY A C 1
ATOM 590 O O . GLY A 1 78 ? -1.916 -15.072 -4.126 1.00 81.19 78 GLY A O 1
ATOM 591 N N . ASP A 1 79 ? -3.458 -13.805 -5.164 1.00 88.38 79 ASP A N 1
ATOM 592 C CA . ASP A 1 79 ? -2.694 -13.624 -6.394 1.00 88.38 79 ASP A CA 1
ATOM 593 C C . ASP A 1 79 ? -1.665 -12.499 -6.255 1.00 88.38 79 ASP A C 1
ATOM 595 O O . ASP A 1 79 ? -1.771 -11.618 -5.400 1.00 88.38 79 ASP A O 1
ATOM 599 N N . SER A 1 80 ? -0.645 -12.541 -7.111 1.00 91.25 80 SER A N 1
ATOM 600 C CA . SER A 1 80 ? 0.316 -11.448 -7.228 1.00 91.25 80 SER A CA 1
ATOM 601 C C . SER A 1 80 ? -0.338 -10.270 -7.941 1.00 91.25 80 SER A C 1
ATOM 603 O O . SER A 1 80 ? -0.782 -10.403 -9.081 1.00 91.25 80 SER A O 1
ATOM 605 N N . ILE A 1 81 ? -0.354 -9.109 -7.292 1.00 93.69 81 ILE A N 1
ATOM 606 C CA . ILE A 1 81 ? -0.964 -7.883 -7.803 1.00 93.69 81 ILE A CA 1
ATOM 607 C C . ILE A 1 81 ? 0.135 -6.845 -8.016 1.00 93.69 81 ILE A C 1
ATOM 609 O O . ILE A 1 81 ? 1.071 -6.727 -7.224 1.00 93.69 81 ILE A O 1
ATOM 613 N N . LYS A 1 82 ? 0.044 -6.081 -9.104 1.00 95.69 82 LYS A N 1
ATOM 614 C CA . LYS A 1 82 ? 0.983 -4.989 -9.359 1.00 95.69 82 LYS A CA 1
ATOM 615 C C . LYS A 1 82 ? 0.732 -3.841 -8.379 1.00 95.69 82 LYS A C 1
ATOM 617 O O . LYS A 1 82 ? -0.409 -3.421 -8.209 1.00 95.69 82 LYS A O 1
ATOM 622 N N . LEU A 1 83 ? 1.794 -3.333 -7.758 1.00 95.75 83 LEU A N 1
ATOM 623 C CA . LEU A 1 83 ? 1.757 -2.069 -7.027 1.00 95.75 83 LEU A CA 1
ATOM 624 C C . LEU A 1 83 ? 2.220 -0.979 -7.994 1.00 95.75 83 LEU A C 1
ATOM 626 O O . LEU A 1 83 ? 3.379 -0.589 -7.981 1.00 95.75 83 LEU A O 1
ATOM 630 N N . ASP A 1 84 ? 1.344 -0.550 -8.897 1.00 95.00 84 ASP A N 1
ATOM 631 C CA . ASP A 1 84 ? 1.657 0.439 -9.938 1.00 95.00 84 ASP A CA 1
ATOM 632 C C . ASP A 1 84 ? 1.481 1.900 -9.482 1.00 95.00 84 ASP A C 1
ATOM 634 O O . ASP A 1 84 ? 1.857 2.829 -10.200 1.00 95.00 84 ASP A O 1
ATOM 638 N N . ALA A 1 85 ? 0.960 2.102 -8.273 1.00 95.44 85 ALA A N 1
ATOM 639 C CA . ALA A 1 85 ? 0.780 3.385 -7.608 1.00 95.44 85 ALA A CA 1
ATOM 640 C C . ALA A 1 85 ? 0.711 3.179 -6.078 1.00 95.44 85 ALA A C 1
ATOM 642 O O . ALA A 1 85 ? 0.598 2.034 -5.624 1.00 95.44 85 ALA A O 1
ATOM 643 N N . PRO A 1 86 ? 0.740 4.254 -5.259 1.00 95.44 86 PRO A N 1
ATOM 644 C CA . PRO A 1 86 ? 0.415 4.131 -3.843 1.00 95.44 86 PRO A CA 1
ATOM 645 C C . PRO A 1 86 ? -0.957 3.471 -3.662 1.00 95.44 86 PRO A C 1
ATOM 647 O O . PRO A 1 86 ? -1.941 3.903 -4.267 1.00 95.44 86 PRO A O 1
ATOM 650 N N . LEU A 1 87 ? -1.029 2.452 -2.809 1.00 94.19 87 LEU A N 1
ATOM 651 C CA . LEU A 1 87 ? -2.274 1.766 -2.487 1.00 94.19 87 LEU A CA 1
ATOM 652 C C . LEU A 1 87 ? -2.818 2.311 -1.174 1.00 94.19 87 LEU A C 1
ATOM 654 O O . LEU A 1 87 ? -2.146 2.230 -0.149 1.00 94.19 87 LEU A O 1
ATOM 658 N N . ILE A 1 88 ? -4.047 2.816 -1.195 1.00 93.44 88 ILE A N 1
ATOM 659 C CA . ILE A 1 88 ? -4.780 3.198 0.010 1.00 93.44 88 ILE A CA 1
ATOM 660 C C . ILE A 1 88 ? -6.075 2.394 0.096 1.00 93.44 88 ILE A C 1
ATOM 662 O O . ILE A 1 88 ? -6.884 2.395 -0.830 1.00 93.44 88 ILE A O 1
ATOM 666 N N . LEU A 1 89 ? -6.267 1.698 1.212 1.00 92.06 89 LEU A N 1
ATOM 667 C CA . LEU A 1 89 ? -7.469 0.934 1.525 1.00 92.06 89 LEU A CA 1
ATOM 668 C C . LEU A 1 89 ? -8.048 1.457 2.836 1.00 92.06 89 LEU A C 1
ATOM 670 O O . LEU A 1 89 ? -7.364 1.508 3.858 1.00 92.06 89 LEU A O 1
ATOM 674 N N . ILE A 1 90 ? -9.319 1.851 2.798 1.00 90.81 90 ILE A N 1
ATOM 675 C CA . ILE A 1 90 ? -10.006 2.470 3.932 1.00 90.81 90 ILE A CA 1
ATOM 676 C C . ILE A 1 90 ? -11.319 1.730 4.181 1.00 90.81 90 ILE A C 1
ATOM 678 O O . ILE A 1 90 ? -12.147 1.583 3.281 1.00 90.81 90 ILE A O 1
ATOM 682 N N . GLY A 1 91 ? -11.506 1.280 5.418 1.00 87.44 91 GLY A N 1
ATOM 683 C CA . GLY A 1 91 ? -12.659 0.511 5.871 1.00 87.44 91 GLY A CA 1
ATOM 684 C C . GLY A 1 91 ? -12.550 -0.993 5.612 1.00 87.44 91 GLY A C 1
ATOM 685 O O . GLY A 1 91 ? -11.875 -1.450 4.689 1.00 87.44 91 GLY A O 1
ATOM 686 N N . ASN A 1 92 ? -13.276 -1.777 6.418 1.00 83.19 92 ASN A N 1
ATOM 687 C CA . ASN A 1 92 ? -13.222 -3.246 6.388 1.00 83.19 92 ASN A CA 1
ATOM 688 C C . ASN A 1 92 ? -13.509 -3.845 5.006 1.00 83.19 92 ASN A C 1
ATOM 690 O O . ASN A 1 92 ? -12.890 -4.836 4.637 1.00 83.19 92 ASN A O 1
ATOM 694 N N . GLY A 1 93 ? -14.430 -3.252 4.238 1.00 85.12 93 GLY A N 1
ATOM 695 C CA . GLY A 1 93 ? -14.757 -3.729 2.893 1.00 85.12 93 GLY A CA 1
ATOM 696 C C . GLY A 1 93 ? -13.559 -3.653 1.942 1.00 85.12 93 GLY A C 1
ATOM 697 O O . GLY A 1 93 ? -13.237 -4.640 1.289 1.00 85.12 93 GLY A O 1
ATOM 698 N N . ALA A 1 94 ? -12.847 -2.524 1.920 1.00 88.44 94 ALA A N 1
ATOM 699 C CA . ALA A 1 94 ? -11.656 -2.359 1.089 1.00 88.44 94 ALA A CA 1
ATOM 700 C C . ALA A 1 94 ? -10.506 -3.258 1.568 1.00 88.44 94 ALA A C 1
ATOM 702 O O . ALA A 1 94 ? -9.854 -3.906 0.755 1.00 88.44 94 ALA A O 1
ATOM 703 N N . ILE A 1 95 ? -10.298 -3.358 2.885 1.00 86.69 95 ILE A N 1
ATOM 704 C CA . ILE A 1 95 ? -9.270 -4.232 3.472 1.00 86.69 95 ILE A CA 1
ATOM 705 C C . ILE A 1 95 ? -9.546 -5.712 3.174 1.00 86.69 95 ILE A C 1
ATOM 707 O O . ILE A 1 95 ? -8.610 -6.470 2.931 1.00 86.69 95 ILE A O 1
ATOM 711 N N . SER A 1 96 ? -10.817 -6.126 3.109 1.00 81.75 96 SER A N 1
ATOM 712 C CA . SER A 1 96 ? -11.186 -7.515 2.801 1.00 81.75 96 SER A CA 1
ATOM 713 C C . SER A 1 96 ? -10.721 -7.990 1.419 1.00 81.75 96 SER A C 1
ATOM 715 O O . SER A 1 96 ? -10.584 -9.196 1.211 1.00 81.75 96 SER A O 1
ATOM 717 N N . LEU A 1 97 ? -10.399 -7.063 0.504 1.00 82.81 97 LEU A N 1
ATOM 718 C CA . LEU A 1 97 ? -9.836 -7.376 -0.814 1.00 82.81 97 LEU A CA 1
ATOM 719 C C . LEU A 1 97 ? -8.447 -8.014 -0.730 1.00 82.81 97 LEU A C 1
ATOM 721 O O . LEU A 1 97 ? -8.065 -8.758 -1.627 1.00 82.81 97 LEU A O 1
ATOM 725 N N . LEU A 1 98 ? -7.702 -7.770 0.351 1.00 77.94 98 LEU A N 1
ATOM 726 C CA . LEU A 1 98 ? -6.406 -8.408 0.575 1.00 77.94 98 LEU A CA 1
ATOM 727 C C . LEU A 1 98 ? -6.540 -9.875 0.981 1.00 77.94 98 LEU A C 1
ATOM 729 O O . LEU A 1 98 ? -5.532 -10.563 1.096 1.00 77.94 98 LEU A O 1
ATOM 733 N N . THR A 1 99 ? -7.761 -10.388 1.171 1.00 65.56 99 THR A N 1
ATOM 734 C CA . THR A 1 99 ? -8.032 -11.711 1.753 1.00 65.56 99 THR A CA 1
ATOM 735 C C . THR A 1 99 ? -7.389 -11.847 3.145 1.00 65.56 99 THR A C 1
ATOM 737 O O . THR A 1 99 ? -6.764 -10.919 3.649 1.00 65.56 99 THR A O 1
ATOM 740 N N . SER A 1 100 ? -7.600 -12.952 3.859 1.00 63.75 100 SER A N 1
ATOM 741 C CA . SER A 1 100 ? -7.254 -13.088 5.285 1.00 63.75 100 SER A CA 1
ATOM 742 C C . SER A 1 100 ? -5.741 -13.184 5.595 1.00 63.75 100 SER A C 1
ATOM 744 O O . SER A 1 100 ? -5.345 -13.881 6.530 1.00 63.75 100 SER A O 1
ATOM 746 N N . ALA A 1 101 ? -4.877 -12.520 4.829 1.00 61.91 101 ALA A N 1
ATOM 747 C CA . ALA A 1 101 ? -3.436 -12.563 5.011 1.00 61.91 101 ALA A CA 1
ATOM 748 C C . ALA A 1 101 ? -2.909 -11.496 5.990 1.00 61.91 101 ALA A C 1
ATOM 750 O O . ALA A 1 101 ? -2.782 -10.321 5.657 1.00 61.91 101 ALA A O 1
ATOM 751 N N . ASN A 1 102 ? -2.494 -11.929 7.183 1.00 79.75 102 ASN A N 1
ATOM 752 C CA . ASN A 1 102 ? -1.713 -11.105 8.120 1.00 79.75 102 ASN A CA 1
ATOM 753 C C . ASN A 1 102 ? -0.316 -10.736 7.577 1.00 79.75 102 ASN A C 1
ATOM 755 O O . ASN A 1 102 ? 0.393 -9.940 8.188 1.00 79.75 102 ASN A O 1
ATOM 759 N N . LYS A 1 103 ? 0.078 -11.335 6.448 1.00 86.81 103 LYS A N 1
ATOM 760 C CA . LYS A 1 103 ? 1.352 -11.142 5.764 1.00 86.81 103 LYS A CA 1
ATOM 761 C C . LYS A 1 103 ? 1.127 -10.714 4.324 1.00 86.81 103 LYS A C 1
ATOM 763 O O . LYS A 1 103 ? 0.325 -11.329 3.616 1.00 86.81 103 LYS A O 1
ATOM 768 N N . ILE A 1 104 ? 1.894 -9.727 3.885 1.00 90.50 104 ILE A N 1
ATOM 769 C CA . ILE A 1 104 ? 2.028 -9.373 2.475 1.00 90.50 104 ILE A CA 1
ATOM 770 C C . ILE A 1 104 ? 3.463 -9.662 2.053 1.00 90.50 104 ILE A C 1
ATOM 772 O O . ILE A 1 104 ? 4.406 -9.172 2.668 1.00 90.50 104 ILE A O 1
ATOM 776 N N . ASN A 1 105 ? 3.617 -10.446 0.992 1.00 93.75 105 ASN A N 1
ATOM 777 C CA . ASN A 1 105 ? 4.883 -10.579 0.294 1.00 93.75 105 ASN A CA 1
ATOM 778 C C . ASN A 1 105 ? 5.009 -9.427 -0.704 1.00 93.75 105 ASN A C 1
ATOM 780 O O . ASN A 1 105 ? 4.121 -9.236 -1.538 1.00 93.75 105 ASN A O 1
ATOM 784 N N . PHE A 1 106 ? 6.093 -8.668 -0.623 1.00 95.94 106 PHE A N 1
ATOM 785 C CA . PHE A 1 106 ? 6.453 -7.674 -1.626 1.00 95.94 106 PHE A CA 1
ATOM 786 C C . PHE A 1 106 ? 7.601 -8.207 -2.463 1.00 95.94 106 PHE A C 1
ATOM 788 O O . PHE A 1 106 ? 8.577 -8.711 -1.910 1.00 95.94 106 PHE A O 1
ATOM 795 N N . ALA A 1 107 ? 7.511 -8.057 -3.780 1.00 97.38 107 ALA A N 1
ATOM 796 C CA . ALA A 1 107 ? 8.581 -8.428 -4.695 1.00 97.38 107 ALA A CA 1
ATOM 797 C C . ALA A 1 107 ? 8.972 -7.246 -5.584 1.00 97.38 107 ALA A C 1
ATOM 799 O O . ALA A 1 107 ? 8.114 -6.497 -6.060 1.00 97.38 107 ALA A O 1
ATOM 800 N N . ASN A 1 108 ? 10.279 -7.107 -5.801 1.00 97.62 108 ASN A N 1
ATOM 801 C CA . ASN A 1 108 ? 10.904 -6.060 -6.594 1.00 97.62 108 ASN A CA 1
ATOM 802 C C . ASN A 1 108 ? 11.659 -6.695 -7.768 1.00 97.62 108 ASN A C 1
ATOM 804 O O . ASN A 1 108 ? 12.686 -7.350 -7.587 1.00 97.62 108 ASN A O 1
ATOM 808 N N . ALA A 1 109 ? 11.154 -6.476 -8.982 1.00 97.31 109 ALA A N 1
ATOM 809 C CA . ALA A 1 109 ? 11.767 -6.962 -10.217 1.00 97.31 109 ALA A CA 1
ATOM 810 C C . ALA A 1 109 ? 12.911 -6.068 -10.741 1.00 97.31 109 ALA A C 1
ATOM 812 O O . ALA A 1 109 ? 13.511 -6.390 -11.766 1.00 97.31 109 ALA A O 1
ATOM 813 N N . SER A 1 110 ? 13.221 -4.949 -10.073 1.00 96.00 110 SER A N 1
ATOM 814 C CA . SER A 1 110 ? 14.338 -4.079 -10.450 1.00 96.00 110 SER A CA 1
ATOM 815 C C . SER A 1 110 ? 15.657 -4.839 -10.364 1.00 96.00 110 SER A C 1
ATOM 817 O O . SER A 1 110 ? 15.897 -5.577 -9.412 1.00 96.00 110 SER A O 1
ATOM 819 N N . THR A 1 111 ? 16.538 -4.646 -11.341 1.00 95.62 111 THR A N 1
ATOM 820 C CA . THR A 1 111 ? 17.885 -5.239 -11.342 1.00 95.62 111 THR A CA 1
ATOM 821 C C . THR A 1 111 ? 18.948 -4.303 -10.771 1.00 95.62 111 THR A C 1
ATOM 823 O O . THR A 1 111 ? 20.090 -4.717 -10.562 1.00 95.62 111 THR A O 1
ATOM 826 N N . THR A 1 112 ? 18.605 -3.033 -10.557 1.00 95.62 112 THR A N 1
ATOM 827 C CA . THR A 1 112 ? 19.550 -1.972 -10.191 1.00 95.62 112 THR A CA 1
ATOM 828 C C . THR A 1 112 ? 19.400 -1.559 -8.737 1.00 95.62 112 THR A C 1
ATOM 830 O O . THR A 1 112 ? 20.402 -1.548 -8.019 1.00 95.62 112 THR A O 1
ATOM 833 N N . ASP A 1 113 ? 18.160 -1.337 -8.304 1.00 96.75 113 ASP A N 1
ATOM 834 C CA . ASP A 1 113 ? 17.846 -0.595 -7.084 1.00 96.75 113 ASP A CA 1
ATOM 835 C C . ASP A 1 113 ? 16.910 -1.377 -6.159 1.00 96.75 113 ASP A C 1
ATOM 837 O O . ASP A 1 113 ? 15.962 -2.038 -6.605 1.00 96.75 113 ASP A O 1
ATOM 841 N N . ASP A 1 114 ? 17.180 -1.279 -4.860 1.00 97.44 114 ASP A N 1
ATOM 842 C CA . ASP A 1 114 ? 16.271 -1.739 -3.814 1.00 97.44 114 ASP A CA 1
ATOM 843 C C . ASP A 1 114 ? 15.064 -0.788 -3.742 1.00 97.44 114 ASP A C 1
ATOM 845 O O . ASP A 1 114 ? 15.155 0.388 -4.100 1.00 97.44 114 ASP A O 1
ATOM 849 N N . ALA A 1 115 ? 13.910 -1.297 -3.319 1.00 97.00 115 ALA A N 1
ATOM 850 C CA . ALA A 1 115 ? 12.685 -0.512 -3.234 1.00 97.00 115 ALA A CA 1
ATOM 851 C C . ALA A 1 115 ? 12.299 -0.275 -1.777 1.00 97.00 115 ALA A C 1
ATOM 853 O O . ALA A 1 115 ? 11.872 -1.202 -1.090 1.00 97.00 115 ALA A O 1
ATOM 854 N N . ASP A 1 116 ? 12.381 0.973 -1.326 1.00 97.62 116 ASP A N 1
ATOM 855 C CA . ASP A 1 116 ? 11.948 1.332 0.020 1.00 97.62 116 ASP A CA 1
ATOM 856 C C . ASP A 1 116 ? 10.445 1.632 0.042 1.00 97.62 116 ASP A C 1
ATOM 858 O O . ASP A 1 116 ? 9.952 2.537 -0.643 1.00 97.62 116 ASP A O 1
ATOM 862 N N . LEU A 1 117 ? 9.711 0.867 0.845 1.00 97.00 117 LEU A N 1
ATOM 863 C CA . LEU A 1 117 ? 8.275 0.999 1.049 1.00 97.00 117 LEU A CA 1
ATOM 864 C C . LEU A 1 117 ? 7.987 1.492 2.466 1.00 97.00 117 LEU A C 1
ATOM 866 O O . LEU A 1 117 ? 8.537 0.980 3.437 1.00 97.00 117 LEU A O 1
ATOM 870 N N . SER A 1 118 ? 7.048 2.425 2.577 1.00 96.50 118 SER A N 1
ATOM 871 C CA . SER A 1 118 ? 6.398 2.798 3.829 1.00 96.50 118 SER A CA 1
ATOM 872 C C . SER A 1 118 ? 4.980 2.243 3.848 1.00 96.50 118 SER A C 1
ATOM 874 O O . SER A 1 118 ? 4.186 2.489 2.935 1.00 96.50 118 SER A O 1
ATOM 876 N N . ILE A 1 119 ? 4.663 1.515 4.912 1.00 94.25 119 ILE A N 1
ATOM 877 C CA . ILE A 1 119 ? 3.371 0.880 5.138 1.00 94.25 119 ILE A CA 1
ATOM 878 C C . ILE A 1 119 ? 2.792 1.456 6.428 1.00 94.25 119 ILE A C 1
ATOM 880 O O . ILE A 1 119 ? 3.396 1.327 7.490 1.00 94.25 119 ILE A O 1
ATOM 884 N N . LEU A 1 120 ? 1.634 2.109 6.346 1.00 93.25 120 LEU A N 1
ATOM 885 C CA . LEU A 1 120 ? 0.910 2.639 7.500 1.00 93.25 120 LEU A CA 1
ATOM 886 C C . LEU A 1 120 ? -0.382 1.853 7.695 1.00 93.25 120 LEU A C 1
ATOM 888 O O . LEU A 1 120 ? -1.197 1.750 6.779 1.00 93.25 120 LEU A O 1
ATOM 892 N N . ILE A 1 121 ? -0.571 1.332 8.900 1.00 90.88 121 ILE A N 1
ATOM 893 C CA . ILE A 1 121 ? -1.659 0.423 9.246 1.00 90.88 121 ILE A CA 1
ATOM 894 C C . ILE A 1 121 ? -2.411 1.020 10.423 1.00 90.88 121 ILE A C 1
ATOM 896 O O . ILE A 1 121 ? -1.816 1.330 11.450 1.00 90.88 121 ILE A O 1
ATOM 900 N N . GLY A 1 122 ? -3.722 1.181 10.280 1.00 89.88 122 GLY A N 1
ATOM 901 C CA . GLY A 1 122 ? -4.607 1.644 11.343 1.00 89.88 122 GLY A CA 1
ATOM 902 C C . GLY A 1 122 ? -5.586 0.558 11.754 1.00 89.88 122 GLY A C 1
ATOM 903 O O . GLY A 1 122 ? -6.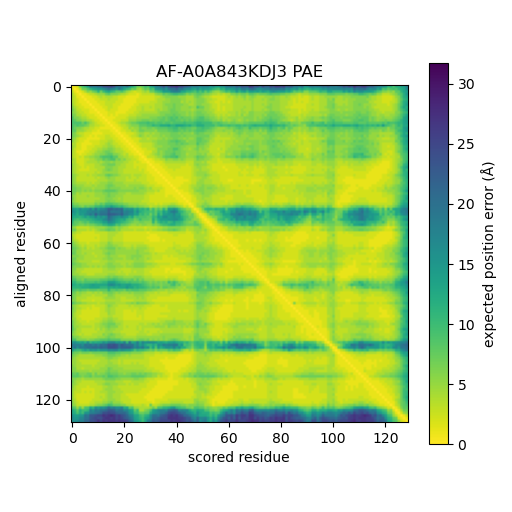223 -0.067 10.900 1.00 89.88 122 GLY A O 1
ATOM 904 N N . ARG A 1 123 ? -5.732 0.349 13.064 1.00 85.88 123 ARG A N 1
ATOM 905 C CA . ARG A 1 123 ? -6.580 -0.707 13.627 1.00 85.88 123 ARG A CA 1
ATOM 906 C C . ARG A 1 123 ? -7.756 -0.118 14.372 1.00 85.88 123 ARG A C 1
ATOM 908 O O . ARG A 1 123 ? -7.583 0.732 15.243 1.00 85.88 123 ARG A O 1
ATOM 915 N N . LYS A 1 124 ? -8.958 -0.582 14.053 1.00 75.94 124 LYS A N 1
ATOM 916 C CA . LYS A 1 124 ? -10.170 -0.167 14.747 1.00 75.94 124 LYS A CA 1
ATOM 917 C C . LYS A 1 124 ? -10.045 -0.518 16.226 1.00 75.94 124 LYS A C 1
ATOM 919 O O . LYS A 1 124 ? -9.665 -1.636 16.563 1.00 75.94 124 LYS A O 1
ATOM 924 N N . ALA A 1 125 ? -10.424 0.423 17.081 1.00 63.31 125 ALA A N 1
ATOM 925 C CA . ALA A 1 125 ? -10.623 0.117 18.484 1.00 63.31 125 ALA A CA 1
ATOM 926 C C . ALA A 1 125 ? -11.715 -0.938 18.648 1.00 63.31 125 ALA A C 1
ATOM 928 O O . ALA A 1 125 ? -12.776 -0.845 18.014 1.00 63.31 125 ALA A O 1
ATOM 929 N N . VAL A 1 126 ? -11.476 -1.934 19.501 1.00 59.97 126 VAL A N 1
ATOM 930 C CA . VAL A 1 126 ? -12.573 -2.775 19.979 1.00 59.97 126 VAL A CA 1
ATOM 931 C C . VAL A 1 126 ? -13.499 -1.847 20.764 1.00 59.97 126 VAL A C 1
ATOM 933 O O . VAL A 1 126 ? -13.184 -1.461 21.883 1.00 59.97 126 VAL A O 1
ATOM 936 N N . VAL A 1 127 ? -14.605 -1.405 20.156 1.00 48.53 127 VAL A N 1
ATOM 937 C CA . VAL A 1 127 ? -15.640 -0.668 20.889 1.00 48.53 127 VAL A CA 1
ATOM 938 C C . VAL A 1 127 ? -16.183 -1.660 21.919 1.00 48.53 127 VAL A C 1
ATOM 940 O O . VAL A 1 127 ? -16.714 -2.692 21.494 1.00 48.53 127 VAL A O 1
ATOM 943 N N . PRO A 1 128 ? -16.004 -1.435 23.235 1.00 37.62 128 PRO A N 1
ATOM 944 C CA . PRO A 1 128 ? -16.612 -2.308 24.225 1.00 37.62 128 PRO A CA 1
ATOM 945 C C . PRO A 1 128 ? -18.138 -2.239 24.047 1.00 37.62 128 PRO A C 1
ATOM 947 O O . PRO A 1 128 ? -18.637 -1.153 23.737 1.00 37.62 128 PRO A O 1
ATOM 950 N N . PRO A 1 129 ? -18.857 -3.367 24.173 1.00 42.47 129 PRO A N 1
ATOM 951 C CA . PRO A 1 129 ? -20.316 -3.385 24.096 1.00 42.47 129 PRO A CA 1
ATOM 952 C C . PRO A 1 129 ? -20.972 -2.494 25.157 1.00 42.47 129 PRO A C 1
ATOM 954 O O . PRO A 1 129 ? -20.378 -2.323 26.248 1.00 42.47 129 PRO A O 1
#

pLDDT: mean 87.75, std 12.02, range [37.62, 97.81]

Secondary structure (DSSP, 8-state):
--EEEEEEEEEE-TTS-EEEEEEEEEEEEEEEEEEEE-TTEEEEEE--SS-GGGEEEEEEEESSGGGGGTEEEEETTS--EE--S-EEEESHHHHGGG-S-SEEEEEE--SS--EEEEEEEEEE-----

Solvent-accessible surface area (backbone atoms only — not comparable to full-atom values): 7301 Å² total; per-residue (Å²): 118,84,40,77,49,76,49,75,51,78,51,72,46,89,99,57,64,77,49,75,51,66,55,77,45,68,18,49,49,70,51,78,48,77,48,74,26,43,44,66,32,61,42,80,40,74,77,52,98,67,65,67,91,36,41,35,33,40,36,42,36,57,80,54,74,79,49,23,84,35,27,32,40,22,27,73,88,55,68,82,37,76,35,72,57,72,46,75,32,66,38,56,74,51,45,54,74,50,51,97,42,47,32,37,37,36,35,22,67,33,87,85,52,63,43,46,34,44,34,42,37,33,22,47,47,84,76,77,132